Protein AF-A0A819PWT7-F1 (afdb_monomer_lite)

pLDDT: mean 83.42, std 11.66, range [43.41, 96.56]

Secondary structure (DSSP, 8-state):
----PPPP--------PPP-S----EEEEE--TTEEEEETTEEEE-TTPPTT----EEEEE-SS-TTTT---------SSSS------------

Radius of gyration: 26.73 Å; chains: 1; bounding box: 65×26×82 Å

Foldseek 3Di:
DDDDDDDDDDDDDDDDDDWDLPWDKDKDKDAPPQWDDPDPPDIDGDPPDDPPPDGMDMDIFTPTDDPSGFDDDDDDDDPDPDPSDDDDDPDGDD

Structure (mmCIF, N/CA/C/O backbone):
data_AF-A0A819PWT7-F1
#
_entry.id   AF-A0A819PWT7-F1
#
loop_
_atom_site.group_PDB
_atom_site.id
_atom_site.type_symbol
_atom_site.label_atom_id
_atom_site.label_alt_id
_atom_site.label_comp_id
_atom_site.label_asym_id
_atom_site.label_entity_id
_atom_site.label_seq_id
_atom_site.pdbx_PDB_ins_code
_atom_site.Cartn_x
_atom_site.Cartn_y
_atom_site.Cartn_z
_atom_site.occupancy
_atom_site.B_iso_or_equiv
_atom_site.auth_seq_id
_atom_site.auth_comp_id
_atom_site.auth_asym_id
_atom_site.auth_atom_id
_atom_site.pdbx_PDB_model_num
ATOM 1 N N . ASN A 1 1 ? 45.551 3.521 -59.323 1.00 43.41 1 ASN A N 1
ATOM 2 C CA . ASN A 1 1 ? 45.434 4.117 -57.973 1.00 43.41 1 ASN A CA 1
ATOM 3 C C . ASN A 1 1 ? 44.055 4.729 -57.774 1.00 43.41 1 ASN A C 1
ATOM 5 O O . ASN A 1 1 ? 43.904 5.933 -57.922 1.00 43.41 1 ASN A O 1
ATOM 9 N N . SER A 1 2 ? 43.040 3.923 -57.465 1.00 51.44 2 SER A N 1
ATOM 10 C CA . SER A 1 2 ? 41.711 4.413 -57.078 1.00 51.44 2 SER A CA 1
ATOM 11 C C . SER A 1 2 ? 41.619 4.417 -55.552 1.00 51.44 2 SER A C 1
ATOM 13 O O . SER A 1 2 ? 41.530 3.359 -54.935 1.00 51.44 2 SER A O 1
ATOM 15 N N . ARG A 1 3 ? 41.704 5.600 -54.934 1.00 59.34 3 ARG A N 1
ATOM 16 C CA . ARG A 1 3 ? 41.410 5.765 -53.505 1.00 59.34 3 ARG A CA 1
ATOM 17 C C . ARG A 1 3 ? 39.897 5.650 -53.321 1.00 59.34 3 ARG A C 1
ATOM 19 O O . ARG A 1 3 ? 39.163 6.505 -53.805 1.00 59.34 3 ARG A O 1
ATOM 26 N N . SER A 1 4 ? 39.443 4.598 -52.651 1.00 64.56 4 SER A N 1
ATOM 27 C CA . SER A 1 4 ? 38.057 4.483 -52.200 1.00 64.56 4 SER A CA 1
ATOM 28 C C . SER A 1 4 ? 37.830 5.502 -51.085 1.00 64.56 4 SER A C 1
ATOM 30 O O . SER A 1 4 ? 38.420 5.383 -50.012 1.00 64.56 4 SER A O 1
ATOM 32 N N . ASN A 1 5 ? 37.016 6.524 -51.337 1.00 65.12 5 ASN A N 1
ATOM 33 C CA . ASN A 1 5 ? 36.569 7.433 -50.286 1.00 65.12 5 ASN A CA 1
ATOM 34 C C . ASN A 1 5 ? 35.475 6.732 -49.468 1.00 65.12 5 ASN A C 1
ATOM 36 O O . ASN A 1 5 ? 34.468 6.305 -50.029 1.00 65.12 5 ASN A O 1
ATOM 40 N N . SER A 1 6 ? 35.687 6.596 -48.157 1.00 73.62 6 SER A N 1
ATOM 41 C CA . SER A 1 6 ? 34.690 6.055 -47.226 1.00 73.62 6 SER A CA 1
ATOM 42 C C . SER A 1 6 ? 33.699 7.157 -46.853 1.00 73.62 6 SER A C 1
ATOM 44 O O . SER A 1 6 ? 34.109 8.201 -46.346 1.00 73.62 6 SER A O 1
ATOM 46 N N . ILE A 1 7 ? 32.410 6.947 -47.123 1.00 81.06 7 ILE A N 1
ATOM 47 C CA . ILE A 1 7 ? 31.336 7.837 -46.668 1.00 81.06 7 ILE A CA 1
ATOM 48 C C . ILE A 1 7 ? 30.864 7.309 -45.307 1.00 81.06 7 ILE A C 1
ATOM 50 O O . ILE A 1 7 ? 30.483 6.138 -45.234 1.00 81.06 7 ILE A O 1
ATOM 54 N N . PRO A 1 8 ? 30.881 8.114 -44.228 1.00 77.19 8 PRO A N 1
ATOM 55 C CA . PRO A 1 8 ? 30.344 7.671 -42.950 1.00 77.19 8 PRO A CA 1
ATOM 56 C C . PRO A 1 8 ? 28.840 7.417 -43.084 1.00 77.19 8 PRO A C 1
ATOM 58 O O . PRO A 1 8 ? 28.092 8.273 -43.554 1.00 77.19 8 PRO A O 1
ATOM 61 N N . THR A 1 9 ? 28.410 6.226 -42.672 1.00 85.12 9 THR A N 1
ATOM 62 C CA . THR A 1 9 ? 26.997 5.859 -42.563 1.00 85.12 9 THR A CA 1
ATOM 63 C C . THR A 1 9 ? 26.603 5.851 -41.096 1.00 85.12 9 THR A C 1
ATOM 65 O O . THR A 1 9 ? 27.387 5.447 -40.237 1.00 85.12 9 THR A O 1
ATOM 68 N N . TYR A 1 10 ? 25.383 6.281 -40.809 1.00 87.19 10 TYR A N 1
ATOM 69 C CA . TYR A 1 10 ? 24.837 6.309 -39.459 1.00 87.19 10 TYR A CA 1
ATOM 70 C C . TYR A 1 10 ? 23.620 5.391 -39.393 1.00 87.19 10 TYR A C 1
ATOM 72 O O . TYR A 1 10 ? 22.873 5.269 -40.362 1.00 87.19 10 TYR A O 1
ATOM 80 N N . ALA A 1 11 ? 23.428 4.755 -38.244 1.00 89.81 11 ALA A N 1
ATOM 81 C CA . ALA A 1 11 ? 22.224 4.011 -37.913 1.00 89.81 11 ALA A CA 1
ATOM 82 C C . ALA A 1 11 ? 21.734 4.490 -36.546 1.00 89.81 11 ALA A C 1
ATOM 84 O O . ALA A 1 11 ? 22.534 4.667 -35.626 1.00 89.81 11 ALA A O 1
ATOM 85 N N . THR A 1 12 ? 20.430 4.708 -36.417 1.00 93.94 12 THR A N 1
ATOM 86 C CA . THR A 1 12 ? 19.807 5.013 -35.129 1.00 93.94 12 THR A CA 1
ATOM 87 C C . THR A 1 12 ? 19.371 3.709 -34.487 1.00 93.94 12 THR A C 1
ATOM 89 O O . THR A 1 12 ? 18.617 2.943 -35.083 1.00 93.94 12 THR A O 1
ATOM 92 N N . ILE A 1 13 ? 19.837 3.470 -33.265 1.00 93.38 13 ILE A N 1
ATOM 93 C CA . ILE A 1 13 ? 19.373 2.363 -32.434 1.00 93.38 13 ILE A CA 1
ATOM 94 C C . ILE A 1 13 ? 18.457 2.962 -31.373 1.00 93.38 13 ILE A C 1
ATOM 96 O O . ILE A 1 13 ? 18.854 3.883 -30.662 1.00 93.38 13 ILE A O 1
ATOM 100 N N . ILE A 1 14 ? 17.238 2.440 -31.284 1.00 95.31 14 ILE A N 1
ATOM 101 C CA . ILE A 1 14 ? 16.297 2.770 -30.216 1.00 95.31 14 ILE A CA 1
ATOM 102 C C . ILE A 1 14 ? 16.310 1.597 -29.244 1.00 95.31 14 ILE A C 1
ATOM 104 O O . ILE A 1 14 ? 16.053 0.462 -29.642 1.00 95.31 14 ILE A O 1
ATOM 108 N N . ILE A 1 15 ? 16.628 1.876 -27.982 1.00 94.50 15 ILE A N 1
ATOM 109 C CA . ILE A 1 15 ? 16.554 0.902 -26.894 1.00 94.50 15 ILE A CA 1
ATOM 110 C C . ILE A 1 15 ? 15.371 1.304 -26.024 1.00 94.50 15 ILE A C 1
ATOM 112 O O . ILE A 1 15 ? 15.331 2.423 -25.516 1.00 94.50 15 ILE A O 1
ATOM 116 N N . GLN A 1 16 ? 14.418 0.391 -25.870 1.00 94.25 16 GLN A N 1
ATOM 117 C CA . GLN A 1 16 ? 13.295 0.543 -24.958 1.00 94.25 16 GLN A CA 1
ATOM 118 C C . GLN A 1 16 ? 13.503 -0.400 -23.778 1.00 94.25 16 GLN A C 1
ATOM 120 O O . GLN A 1 16 ? 13.643 -1.607 -23.970 1.00 94.25 16 GLN A O 1
ATOM 125 N N . VAL A 1 17 ? 13.534 0.159 -22.572 1.00 92.88 17 VAL A N 1
ATOM 126 C CA . VAL A 1 17 ? 13.517 -0.628 -21.337 1.00 92.88 17 VAL A CA 1
ATOM 127 C C . VAL A 1 17 ? 12.063 -0.954 -21.015 1.00 92.88 17 VAL A C 1
ATOM 129 O O . VAL A 1 17 ? 11.198 -0.082 -21.125 1.00 92.88 17 VAL A O 1
ATOM 132 N N . ILE A 1 18 ? 11.804 -2.217 -20.689 1.00 94.12 18 ILE A N 1
ATOM 133 C CA . ILE A 1 18 ? 10.494 -2.704 -20.261 1.00 94.12 18 ILE A CA 1
ATOM 134 C C . ILE A 1 18 ? 10.550 -2.855 -18.744 1.00 94.12 18 ILE A C 1
ATOM 136 O O . ILE A 1 18 ? 11.579 -3.253 -18.203 1.00 94.12 18 ILE A O 1
ATOM 140 N N . ASP A 1 19 ? 9.458 -2.475 -18.097 1.00 94.81 19 ASP A N 1
ATOM 141 C CA . ASP A 1 19 ? 9.254 -2.633 -16.665 1.00 94.81 19 ASP A CA 1
ATOM 142 C C . ASP A 1 19 ? 9.130 -4.122 -16.311 1.00 94.81 19 ASP A C 1
ATOM 144 O O . ASP A 1 19 ? 8.368 -4.855 -16.948 1.00 94.81 19 ASP A O 1
ATOM 148 N N . GLU A 1 20 ? 9.890 -4.557 -15.315 1.00 96.56 20 GLU A N 1
ATOM 149 C CA . GLU A 1 20 ? 9.791 -5.881 -14.706 1.00 96.56 20 GLU A CA 1
ATOM 150 C C . GLU A 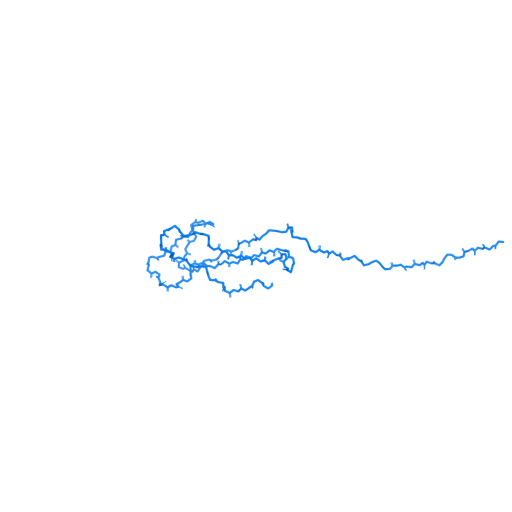1 20 ? 9.275 -5.691 -13.284 1.00 96.56 20 GLU A C 1
ATOM 152 O O . GLU A 1 20 ? 9.582 -4.684 -12.663 1.00 96.56 20 GLU A O 1
ATOM 157 N N . ASN A 1 21 ? 8.502 -6.646 -12.771 1.00 95.25 21 ASN A N 1
ATOM 158 C CA . ASN A 1 21 ? 7.927 -6.544 -11.431 1.00 95.25 21 ASN A CA 1
ATOM 159 C C . ASN A 1 21 ? 8.986 -6.880 -10.363 1.00 95.25 21 ASN A C 1
ATOM 161 O O . ASN A 1 21 ? 9.018 -8.013 -9.860 1.00 95.25 21 ASN A O 1
ATOM 165 N N . ASP A 1 22 ? 9.888 -5.943 -10.076 1.00 96.44 22 ASP A N 1
ATOM 166 C CA . ASP A 1 22 ? 11.020 -6.119 -9.161 1.00 96.44 22 ASP A CA 1
ATOM 167 C C . ASP A 1 22 ? 10.989 -5.208 -7.921 1.00 96.44 22 ASP A C 1
ATOM 169 O O . ASP A 1 22 ? 11.815 -5.382 -7.015 1.00 96.44 22 ASP A O 1
ATOM 173 N N . CYS A 1 23 ? 9.984 -4.339 -7.808 1.00 94.88 23 CYS A N 1
ATOM 174 C CA . CYS A 1 23 ? 9.601 -3.682 -6.568 1.00 94.88 23 CYS A CA 1
ATOM 175 C C . CYS A 1 23 ? 8.667 -4.557 -5.705 1.00 94.88 23 CYS A C 1
ATOM 177 O O . CYS A 1 23 ? 8.145 -5.598 -6.111 1.00 94.88 23 CYS A O 1
ATOM 179 N N . THR A 1 24 ? 8.496 -4.164 -4.439 1.00 95.31 24 THR A N 1
ATOM 180 C CA . THR A 1 24 ? 7.474 -4.743 -3.555 1.00 95.31 24 THR A CA 1
ATOM 181 C C . THR A 1 24 ? 6.615 -3.638 -2.959 1.00 95.31 24 THR A C 1
ATOM 183 O O . THR A 1 24 ? 7.179 -2.603 -2.590 1.00 95.31 24 THR A O 1
ATOM 186 N N . PRO A 1 25 ? 5.309 -3.870 -2.730 1.00 94.88 25 PRO A N 1
ATOM 187 C CA . PRO A 1 25 ? 4.435 -2.825 -2.224 1.00 94.88 25 PRO A CA 1
ATOM 188 C C . PRO A 1 25 ? 4.842 -2.328 -0.832 1.00 94.88 25 PRO A C 1
ATOM 190 O O . PRO A 1 25 ? 5.036 -3.116 0.097 1.00 94.88 25 PRO A O 1
ATOM 193 N N . GLU A 1 26 ? 4.875 -1.011 -0.659 1.00 93.62 26 GLU A N 1
ATOM 194 C CA . GLU A 1 26 ? 5.070 -0.328 0.617 1.00 93.62 26 GLU A CA 1
ATOM 195 C C . GLU A 1 26 ? 3.736 0.151 1.195 1.00 93.62 26 GLU A C 1
ATOM 197 O O . GLU A 1 26 ? 2.874 0.664 0.479 1.00 93.62 26 GLU A O 1
ATOM 202 N N . ILE A 1 27 ? 3.566 0.001 2.512 1.00 90.06 27 ILE A N 1
ATOM 203 C CA . ILE A 1 27 ? 2.348 0.387 3.232 1.00 90.06 27 ILE A CA 1
ATOM 204 C C . ILE A 1 27 ? 2.631 1.619 4.089 1.00 90.06 27 ILE A C 1
ATOM 206 O O . ILE A 1 27 ? 3.472 1.593 4.987 1.00 90.06 27 ILE A O 1
ATOM 210 N N . PHE A 1 28 ? 1.848 2.669 3.871 1.00 88.44 28 PHE A N 1
ATOM 211 C CA . PHE A 1 28 ? 1.848 3.894 4.660 1.00 88.44 28 PHE A CA 1
ATOM 212 C C . PHE A 1 28 ? 0.558 3.974 5.458 1.00 88.44 28 PHE A C 1
ATOM 214 O O . PHE A 1 28 ? -0.525 3.753 4.920 1.00 88.44 28 PHE A O 1
ATOM 221 N N . ILE A 1 29 ? 0.668 4.287 6.745 1.00 87.56 29 ILE A N 1
ATOM 222 C CA . ILE A 1 29 ? -0.462 4.264 7.668 1.00 87.56 29 ILE A CA 1
ATOM 223 C C . ILE A 1 29 ? -0.555 5.608 8.384 1.00 87.56 29 ILE A C 1
ATOM 225 O O . ILE A 1 29 ? 0.441 6.119 8.895 1.00 87.56 29 ILE A O 1
ATOM 229 N N . PHE A 1 30 ? -1.765 6.154 8.453 1.00 85.62 30 PHE A N 1
ATOM 230 C CA . PHE A 1 30 ? -2.070 7.409 9.127 1.00 85.62 30 PHE A CA 1
ATOM 231 C C . PHE A 1 30 ? -3.300 7.219 10.010 1.00 85.62 30 PHE A C 1
ATOM 233 O O . PHE A 1 30 ? -4.291 6.623 9.584 1.00 85.62 30 PHE A O 1
ATOM 240 N N . SER A 1 31 ? -3.253 7.722 11.242 1.00 82.00 31 SER A N 1
ATOM 241 C CA . SER A 1 31 ? -4.400 7.698 12.145 1.00 82.00 31 SER A CA 1
ATOM 242 C C . SER A 1 31 ? -5.032 9.088 12.257 1.00 82.00 31 SER A C 1
ATOM 244 O O . SER A 1 31 ? -4.319 10.097 12.255 1.00 82.00 31 SER A O 1
ATOM 246 N N . PRO A 1 32 ? -6.368 9.172 12.349 1.00 80.69 32 PRO A N 1
ATOM 247 C CA . PRO A 1 32 ? -7.039 10.386 12.790 1.00 80.69 32 PRO A CA 1
ATOM 248 C C . PRO A 1 32 ? -6.826 10.628 14.295 1.00 80.69 32 PRO A C 1
ATOM 250 O O . PRO A 1 32 ? -6.355 9.760 15.028 1.00 80.69 32 PRO A O 1
ATOM 253 N N . SER A 1 33 ? -7.186 11.826 14.756 1.00 72.69 33 SER A N 1
ATOM 254 C CA . SER A 1 33 ? -6.868 12.377 16.085 1.00 72.69 33 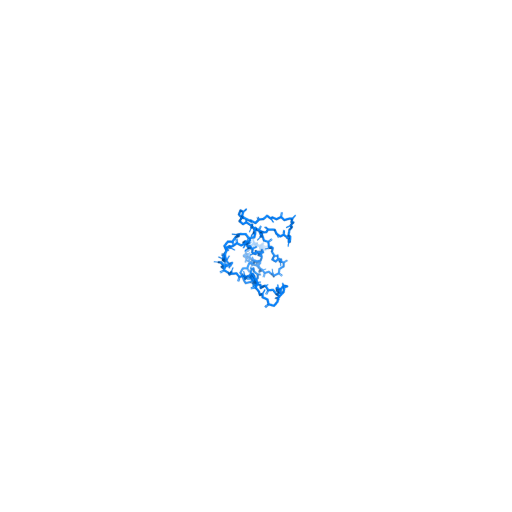SER A CA 1
ATOM 255 C C . SER A 1 33 ? -7.278 11.501 17.276 1.00 72.69 33 SER A C 1
ATOM 257 O O . SER A 1 33 ? -6.599 11.511 18.299 1.00 72.69 33 SER A O 1
ATOM 259 N N . ASP A 1 34 ? -8.379 10.758 17.152 1.00 78.69 34 ASP A N 1
ATOM 260 C CA . ASP A 1 34 ? -8.961 9.960 18.242 1.00 78.69 34 ASP A CA 1
ATOM 261 C C . ASP A 1 34 ? -8.293 8.582 18.411 1.00 78.69 34 ASP A C 1
ATOM 263 O O . ASP A 1 34 ? -8.713 7.775 19.245 1.00 78.69 34 ASP A O 1
ATOM 267 N N . VAL A 1 35 ? -7.246 8.307 17.623 1.00 83.38 35 VAL A N 1
ATOM 268 C CA . VAL A 1 35 ? -6.518 7.037 17.596 1.00 83.38 35 VAL A CA 1
ATOM 269 C C . VAL A 1 35 ? -5.024 7.279 17.793 1.00 83.38 35 VAL A C 1
ATOM 271 O O . VAL A 1 35 ? -4.394 8.021 17.036 1.00 83.38 35 VAL A O 1
ATOM 274 N N . GLN A 1 36 ? -4.434 6.615 18.789 1.00 85.00 36 GLN A N 1
ATOM 275 C CA . GLN A 1 36 ? -3.007 6.741 19.097 1.00 85.00 36 GLN A CA 1
ATOM 276 C C . GLN A 1 36 ? -2.240 5.488 18.677 1.00 85.00 36 GLN A C 1
ATOM 278 O O . GLN A 1 36 ? -2.615 4.370 19.031 1.00 85.00 36 GLN A O 1
ATOM 283 N N . PHE A 1 37 ? -1.126 5.672 17.966 1.00 85.44 37 PHE A N 1
ATOM 284 C CA . PHE A 1 37 ? -0.178 4.590 17.712 1.00 85.44 37 PHE A CA 1
ATOM 285 C C . PHE A 1 37 ? 0.608 4.279 18.983 1.00 85.44 37 PHE A C 1
ATOM 287 O O . PHE A 1 37 ? 1.336 5.123 19.501 1.00 85.44 37 PHE A O 1
ATOM 294 N N . ILE A 1 38 ? 0.489 3.041 19.457 1.00 86.56 38 ILE A N 1
ATOM 295 C CA . ILE A 1 38 ? 1.371 2.499 20.495 1.00 86.56 38 ILE A CA 1
ATOM 296 C C . ILE A 1 38 ? 2.686 2.054 19.843 1.00 86.56 38 ILE A C 1
ATOM 298 O O . ILE A 1 38 ? 3.763 2.239 20.407 1.00 86.56 38 ILE A O 1
ATOM 302 N N . ASN A 1 39 ? 2.597 1.474 18.644 1.00 85.12 39 ASN A N 1
ATOM 303 C CA . ASN A 1 39 ? 3.722 1.154 17.770 1.00 85.12 39 ASN A CA 1
ATOM 304 C C . ASN A 1 39 ? 3.228 0.995 16.319 1.00 85.12 39 ASN A C 1
ATOM 306 O O . ASN A 1 39 ? 2.068 1.262 16.012 1.00 85.12 39 ASN A O 1
ATOM 310 N N . ASN A 1 40 ? 4.096 0.507 15.435 1.00 77.31 40 ASN A N 1
ATOM 311 C CA . ASN A 1 40 ? 3.841 0.324 14.004 1.00 77.31 40 ASN A CA 1
ATOM 312 C C . ASN A 1 40 ? 2.738 -0.705 13.662 1.00 77.31 40 ASN A C 1
ATOM 314 O O . ASN A 1 40 ? 2.429 -0.894 12.489 1.00 77.31 40 ASN A O 1
ATOM 318 N N . SER A 1 41 ? 2.171 -1.414 14.642 1.00 80.19 41 SER A N 1
ATOM 319 C CA . SER A 1 41 ? 1.150 -2.456 14.432 1.00 80.19 41 SER A CA 1
ATOM 320 C C . SER A 1 41 ? 0.019 -2.439 15.464 1.00 80.19 41 SER A C 1
ATOM 322 O O . SER A 1 41 ? -0.914 -3.231 15.355 1.00 80.19 41 SER A O 1
ATOM 324 N N . ILE A 1 42 ? 0.091 -1.570 16.474 1.00 84.75 42 ILE A N 1
ATOM 325 C CA . ILE A 1 42 ? -0.877 -1.493 17.567 1.00 84.75 42 ILE A CA 1
ATOM 326 C C . ILE A 1 42 ? -1.362 -0.055 17.696 1.00 84.75 42 ILE A C 1
ATOM 328 O O . ILE A 1 42 ? -0.566 0.872 17.867 1.00 84.75 42 ILE A O 1
ATOM 332 N N . ILE A 1 43 ? -2.682 0.098 17.691 1.00 86.94 43 ILE A N 1
ATOM 333 C CA . ILE A 1 43 ? -3.375 1.356 17.959 1.00 86.94 43 ILE A CA 1
ATOM 334 C C . ILE A 1 43 ? -4.245 1.232 19.211 1.00 86.94 43 ILE A C 1
ATOM 336 O O . ILE A 1 43 ? -4.746 0.149 19.520 1.00 86.94 43 ILE A O 1
ATOM 340 N N . SER A 1 44 ? -4.442 2.339 19.920 1.00 88.31 44 SER A N 1
ATOM 341 C CA . SER A 1 44 ? -5.463 2.475 20.959 1.00 88.31 44 SER A CA 1
ATOM 342 C C . SER A 1 44 ? -6.572 3.416 20.498 1.00 88.31 44 SER A C 1
ATOM 344 O O . SER A 1 44 ? -6.320 4.417 19.825 1.00 88.31 44 SER A O 1
ATOM 346 N N . ILE A 1 45 ? -7.805 3.073 20.866 1.00 88.06 45 ILE A N 1
ATOM 347 C CA . ILE A 1 45 ? -9.020 3.822 20.543 1.00 88.06 45 ILE A CA 1
ATOM 348 C C . ILE A 1 45 ? -9.777 4.141 21.830 1.00 88.06 45 ILE A C 1
ATOM 350 O O . ILE A 1 45 ? -9.721 3.369 22.792 1.00 88.06 45 ILE A O 1
ATOM 354 N N . LEU A 1 46 ? -10.480 5.272 21.856 1.00 88.31 46 LEU A N 1
ATOM 355 C CA . LEU A 1 46 ? -11.350 5.614 22.979 1.00 88.31 46 LEU A CA 1
ATOM 356 C C . LEU A 1 46 ? -12.632 4.773 22.937 1.00 88.31 46 LEU A C 1
ATOM 358 O O . LEU A 1 46 ? -13.180 4.500 21.874 1.00 88.31 46 LEU A O 1
ATOM 362 N N . GLU A 1 47 ? -13.140 4.381 24.102 1.00 87.19 47 GLU A N 1
ATOM 363 C CA . GLU A 1 47 ? -14.352 3.552 24.199 1.00 87.19 47 GLU A CA 1
ATOM 364 C C . GLU A 1 47 ? -15.631 4.272 23.745 1.00 87.19 47 GLU A C 1
ATOM 366 O O . GLU A 1 47 ? -16.622 3.632 23.405 1.00 87.19 47 GLU A O 1
ATOM 371 N N . ASN A 1 48 ? -15.617 5.605 23.744 1.00 88.44 48 ASN A N 1
ATOM 372 C CA . ASN A 1 48 ? -16.770 6.449 23.449 1.00 88.44 48 ASN A CA 1
ATOM 373 C C . ASN A 1 48 ? -16.817 6.943 21.992 1.00 88.44 48 ASN A C 1
ATOM 375 O O . ASN A 1 48 ? -17.636 7.813 21.687 1.00 88.44 48 ASN A O 1
ATOM 379 N N . ILE A 1 49 ? -15.958 6.427 21.101 1.00 87.81 49 ILE A N 1
ATOM 380 C CA . ILE A 1 49 ? -16.000 6.791 19.678 1.00 87.81 49 ILE A CA 1
ATOM 381 C C . ILE A 1 49 ? -17.315 6.332 19.035 1.00 87.81 49 ILE A C 1
ATOM 383 O O . ILE A 1 49 ? -17.865 5.279 19.362 1.00 87.81 49 ILE A O 1
ATOM 387 N N . SER A 1 50 ? -17.829 7.116 18.087 1.00 89.19 50 SER A N 1
ATOM 388 C CA . SER A 1 50 ? -19.042 6.760 17.347 1.00 89.19 50 SER A CA 1
ATOM 389 C C . SER A 1 50 ? -18.830 5.549 16.435 1.00 89.19 50 SER A C 1
ATOM 391 O O . SER A 1 50 ? -17.739 5.324 15.906 1.00 89.19 50 SER A O 1
ATOM 393 N N . LEU A 1 51 ? -19.898 4.793 16.172 1.00 87.12 51 LEU A N 1
ATOM 394 C CA . LEU A 1 51 ? -19.878 3.772 15.125 1.00 87.12 51 LEU A CA 1
ATOM 395 C C . LEU A 1 51 ? -19.621 4.417 13.756 1.00 87.12 51 LEU A C 1
ATOM 397 O O . LEU A 1 51 ? -20.133 5.497 13.469 1.00 87.12 51 LEU A O 1
ATOM 401 N N . GLY A 1 52 ? -18.831 3.742 12.921 1.00 84.94 52 GLY A N 1
ATOM 402 C CA . GLY A 1 52 ? -18.430 4.255 11.608 1.00 84.94 52 GLY A CA 1
ATOM 403 C C . GLY A 1 52 ? -17.298 5.284 11.650 1.00 84.94 52 GLY A C 1
ATOM 404 O O . GLY A 1 52 ? -16.927 5.802 10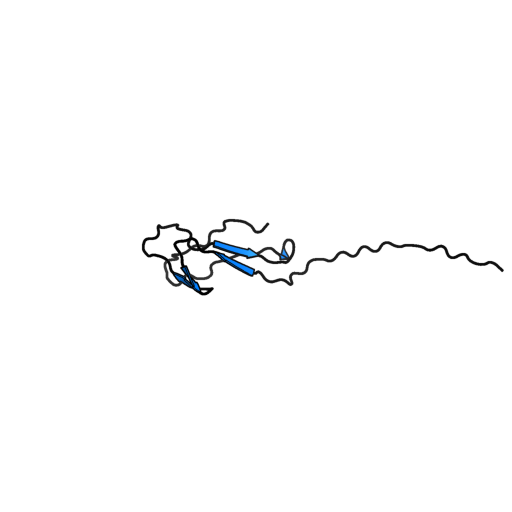.603 1.00 84.94 52 GLY A O 1
ATOM 405 N N . THR A 1 53 ? -16.729 5.574 12.826 1.00 87.25 53 THR A N 1
ATOM 406 C CA . THR A 1 53 ? -15.543 6.435 12.924 1.00 87.25 53 THR A CA 1
ATOM 407 C C . THR A 1 53 ? -14.371 5.770 12.196 1.00 87.25 53 THR A C 1
ATOM 409 O O . THR A 1 53 ? -14.017 4.639 12.544 1.00 87.25 53 THR A O 1
ATOM 412 N N . PRO A 1 54 ? -13.739 6.440 11.214 1.00 87.38 54 PRO A N 1
ATOM 413 C CA . PRO A 1 54 ? -12.510 5.946 10.610 1.00 87.38 54 PRO A CA 1
ATOM 414 C C . PRO A 1 54 ? -11.422 5.852 11.678 1.00 87.38 54 PRO A C 1
ATOM 416 O O . PRO A 1 54 ? -11.104 6.845 12.326 1.00 87.38 54 PRO A O 1
ATOM 419 N N . ILE A 1 55 ? -10.856 4.662 11.874 1.00 87.25 55 ILE A N 1
ATOM 420 C CA . ILE A 1 55 ? -9.793 4.435 12.869 1.00 87.25 55 ILE A CA 1
ATOM 421 C C . ILE A 1 55 ? -8.392 4.470 12.252 1.00 87.25 55 ILE A C 1
ATOM 423 O O . ILE A 1 55 ? -7.404 4.671 12.952 1.00 87.25 55 ILE A O 1
ATOM 427 N N . LEU A 1 56 ? -8.302 4.258 10.939 1.00 87.62 56 LEU A N 1
ATOM 428 C CA . LEU A 1 56 ? -7.047 4.150 10.217 1.00 87.62 56 LEU A CA 1
ATOM 429 C C . LEU A 1 56 ? -7.263 4.488 8.747 1.00 87.62 56 LEU A C 1
ATOM 431 O O . LEU A 1 56 ? -8.219 4.013 8.137 1.00 87.62 56 LEU A O 1
ATOM 435 N N . TYR A 1 57 ? -6.331 5.238 8.177 1.00 87.62 57 TYR A N 1
ATOM 436 C CA . TYR A 1 57 ? -6.157 5.352 6.739 1.00 87.62 57 TYR A CA 1
ATOM 437 C C . TYR A 1 57 ? -4.863 4.653 6.358 1.00 87.62 57 TYR A C 1
ATOM 439 O O . TYR A 1 57 ? -3.847 4.791 7.043 1.00 87.62 57 TYR A O 1
ATOM 447 N N . MET A 1 58 ? -4.898 3.903 5.265 1.00 87.00 58 MET A N 1
ATOM 448 C CA . MET A 1 58 ? -3.709 3.273 4.720 1.00 87.00 58 MET A CA 1
ATOM 449 C C . MET A 1 58 ? -3.626 3.499 3.220 1.00 87.00 58 MET A C 1
ATOM 451 O O . MET A 1 58 ? -4.630 3.410 2.513 1.00 87.00 58 MET A O 1
ATOM 455 N N . THR A 1 59 ? -2.412 3.756 2.760 1.00 89.25 59 THR A N 1
ATOM 456 C CA . THR A 1 59 ? -2.064 3.848 1.348 1.00 89.25 59 THR A CA 1
ATOM 457 C C . THR A 1 59 ? -1.034 2.774 1.064 1.00 89.25 59 THR A C 1
ATOM 459 O O . THR A 1 59 ? -0.120 2.570 1.861 1.00 89.25 59 THR A O 1
ATOM 462 N N . VAL A 1 60 ? -1.178 2.085 -0.061 1.00 90.50 60 VAL A N 1
ATOM 463 C CA . VAL A 1 60 ? -0.204 1.094 -0.517 1.00 90.50 60 VAL A CA 1
ATOM 464 C C . VAL A 1 60 ? 0.339 1.575 -1.844 1.00 90.50 60 VAL A C 1
ATOM 466 O O . VAL A 1 60 ? -0.452 1.955 -2.699 1.00 90.50 60 VAL A O 1
ATOM 469 N N . SER A 1 61 ? 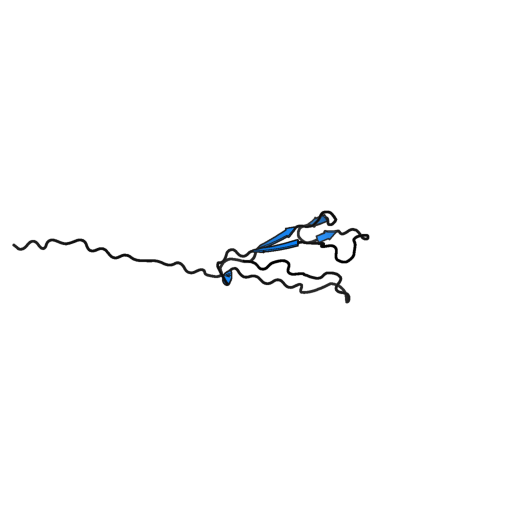1.654 1.590 -2.011 1.00 91.56 61 SER A N 1
ATOM 470 C CA . SER A 1 61 ? 2.304 2.023 -3.248 1.00 91.56 61 SER A CA 1
ATOM 471 C C . SER A 1 61 ? 3.329 0.992 -3.667 1.00 91.56 61 SER A C 1
ATOM 473 O O . SER A 1 61 ? 4.080 0.510 -2.828 1.00 91.56 61 SER A O 1
ATOM 475 N N . ASP A 1 62 ? 3.381 0.692 -4.953 1.00 95.12 62 ASP A N 1
ATOM 476 C CA . ASP A 1 62 ? 4.452 -0.087 -5.561 1.00 95.12 62 ASP A CA 1
ATOM 477 C C . ASP A 1 62 ? 5.198 0.826 -6.555 1.00 95.12 62 ASP A C 1
ATOM 479 O O . ASP A 1 62 ? 4.584 1.752 -7.095 1.00 95.12 62 ASP A O 1
ATOM 483 N N . CYS A 1 63 ? 6.519 0.665 -6.693 1.00 94.69 63 CYS A N 1
ATOM 484 C CA . CYS A 1 63 ? 7.327 1.500 -7.588 1.00 94.69 63 CYS A CA 1
ATOM 485 C C . CYS A 1 63 ? 7.355 1.018 -9.040 1.00 94.69 63 CYS A C 1
ATOM 487 O O . CYS A 1 63 ? 7.823 1.773 -9.899 1.00 94.69 63 CYS A O 1
ATOM 489 N N . ASP A 1 64 ? 6.827 -0.173 -9.314 1.00 96.44 64 ASP A N 1
ATOM 490 C CA . ASP A 1 64 ? 6.712 -0.699 -10.665 1.00 96.44 64 ASP A CA 1
ATOM 491 C C . ASP A 1 64 ? 5.665 0.074 -11.489 1.00 96.44 64 ASP A C 1
ATOM 493 O O . ASP A 1 64 ? 4.750 0.729 -10.975 1.00 96.44 64 ASP A O 1
ATOM 497 N N . SER A 1 65 ? 5.780 0.010 -12.814 1.00 92.94 65 SER A N 1
ATOM 498 C CA . SER A 1 65 ? 4.914 0.766 -13.720 1.00 92.94 65 SER A CA 1
ATOM 499 C C . SER A 1 65 ? 3.671 -0.021 -14.146 1.00 92.94 65 SER A C 1
ATOM 501 O O . SER A 1 65 ? 3.686 -1.235 -14.339 1.00 92.94 65 SER A O 1
ATOM 503 N N . ASN A 1 66 ? 2.586 0.697 -14.450 1.00 90.38 66 ASN A N 1
ATOM 504 C CA . ASN A 1 66 ? 1.356 0.125 -15.013 1.00 90.38 66 ASN A CA 1
ATOM 505 C C . ASN A 1 66 ? 0.771 -1.004 -14.138 1.00 90.38 66 ASN A C 1
ATOM 507 O O . ASN A 1 66 ? 0.471 -0.795 -12.968 1.00 90.38 66 ASN A O 1
ATOM 511 N N . GLU A 1 67 ? 0.557 -2.190 -14.716 1.00 92.38 67 GLU A N 1
ATOM 512 C CA . GLU A 1 67 ? -0.037 -3.335 -14.025 1.00 92.38 67 GLU A CA 1
ATOM 513 C C . GLU A 1 67 ? 0.887 -3.934 -12.962 1.00 92.38 67 GLU A C 1
ATOM 515 O O . GLU A 1 67 ? 0.373 -4.456 -11.977 1.00 92.38 67 GLU A O 1
ATOM 520 N N . ASN A 1 68 ? 2.211 -3.826 -13.122 1.00 93.69 68 ASN A N 1
ATOM 521 C CA . ASN A 1 68 ? 3.166 -4.308 -12.120 1.00 93.69 68 ASN A CA 1
ATOM 522 C C . ASN A 1 68 ? 3.060 -3.467 -10.832 1.00 93.69 68 ASN A C 1
ATOM 524 O O . ASN A 1 68 ? 3.112 -3.998 -9.732 1.00 93.69 68 ASN A O 1
ATOM 528 N N . GLY A 1 69 ? 2.740 -2.174 -10.960 1.00 93.06 69 GLY A N 1
ATOM 529 C CA . GLY A 1 69 ? 2.499 -1.288 -9.818 1.00 93.06 69 GLY A CA 1
ATOM 530 C C . GLY A 1 69 ? 1.118 -1.429 -9.156 1.00 93.06 69 GLY A C 1
ATOM 531 O O . GLY A 1 69 ? 0.807 -0.728 -8.184 1.00 93.06 69 GLY A O 1
ATOM 532 N N . ARG A 1 70 ? 0.222 -2.281 -9.681 1.00 92.31 70 ARG A N 1
ATOM 533 C CA . ARG A 1 70 ? -1.145 -2.401 -9.152 1.00 92.31 70 ARG A CA 1
ATOM 534 C C . ARG A 1 70 ? -1.198 -3.278 -7.915 1.00 92.31 70 ARG A C 1
ATOM 536 O O . ARG A 1 70 ? -0.813 -4.442 -7.921 1.00 92.31 70 ARG A O 1
ATOM 543 N N . VAL A 1 71 ? -1.850 -2.756 -6.881 1.00 90.56 71 VAL A N 1
ATOM 544 C CA . VAL A 1 71 ? -1.966 -3.433 -5.586 1.00 90.56 71 VAL A CA 1
ATOM 545 C C . VAL A 1 71 ? -3.419 -3.717 -5.214 1.00 90.56 71 VAL A C 1
ATOM 547 O O . VAL A 1 71 ? -4.346 -2.984 -5.568 1.00 90.56 71 VAL A O 1
ATOM 550 N N . ALA A 1 72 ? -3.619 -4.787 -4.448 1.00 87.81 72 ALA A N 1
ATOM 551 C CA . ALA A 1 72 ? -4.902 -5.141 -3.857 1.00 87.81 72 ALA A CA 1
ATOM 552 C C . ALA A 1 72 ? -4.731 -5.428 -2.363 1.00 87.81 72 ALA A C 1
ATOM 554 O O . ALA A 1 72 ? -3.788 -6.098 -1.947 1.00 87.81 72 ALA A O 1
ATOM 555 N N . MET A 1 73 ? -5.675 -4.947 -1.555 1.00 86.38 73 MET A N 1
ATOM 556 C CA . MET A 1 73 ? -5.670 -5.128 -0.104 1.00 86.38 73 MET A CA 1
ATOM 557 C C . MET A 1 73 ? -6.850 -5.979 0.346 1.00 86.38 73 MET A C 1
ATOM 559 O O . MET A 1 73 ? -7.966 -5.831 -0.153 1.00 86.38 73 MET A O 1
ATOM 563 N N . LYS A 1 74 ? -6.614 -6.842 1.336 1.00 85.00 74 LYS A N 1
ATOM 564 C CA . LYS A 1 74 ? -7.658 -7.648 1.969 1.00 85.00 74 LYS A CA 1
ATOM 565 C C . LYS A 1 74 ? -7.384 -7.806 3.459 1.00 85.00 74 LYS A C 1
ATOM 567 O O . LYS A 1 74 ? -6.279 -8.161 3.855 1.00 85.00 74 LYS A O 1
ATOM 572 N N . LEU A 1 75 ? -8.421 -7.625 4.274 1.00 84.81 75 LEU A N 1
ATOM 573 C CA . LEU A 1 75 ? -8.394 -7.988 5.689 1.00 84.81 75 LEU A CA 1
ATOM 574 C C . LEU A 1 75 ? -8.628 -9.504 5.826 1.00 84.81 75 LEU A C 1
ATOM 576 O O . LEU A 1 75 ? -9.659 -10.013 5.387 1.00 84.81 75 LEU A O 1
ATOM 580 N N . ILE A 1 76 ? -7.650 -10.235 6.374 1.00 82.00 76 ILE A N 1
ATOM 581 C CA . ILE A 1 76 ? -7.640 -11.713 6.373 1.00 82.00 76 ILE A CA 1
ATOM 582 C C . ILE A 1 76 ? -8.302 -12.310 7.626 1.00 82.00 76 ILE A C 1
ATOM 584 O O . ILE A 1 76 ? -8.853 -13.405 7.551 1.00 82.00 76 ILE A O 1
ATOM 588 N N . SER A 1 77 ? -8.275 -11.619 8.769 1.00 75.00 77 SER A N 1
ATOM 589 C CA . SER A 1 77 ? -8.836 -12.142 10.019 1.00 75.00 77 SER A CA 1
ATOM 590 C C . SER A 1 77 ? -9.285 -11.027 10.959 1.00 75.00 77 SER A C 1
ATOM 592 O O . SER A 1 77 ? -8.599 -10.014 11.095 1.00 75.00 77 SER A O 1
ATOM 594 N N . SER A 1 78 ? -10.410 -11.251 11.639 1.00 69.00 78 SER A N 1
ATOM 595 C CA . SER A 1 78 ? -10.782 -10.556 12.869 1.00 69.00 78 SER A CA 1
ATOM 596 C C . SER A 1 78 ? -10.718 -11.556 14.019 1.00 69.00 78 SER A C 1
ATOM 598 O O . SER A 1 78 ? -11.344 -12.614 13.962 1.00 69.00 78 SER A O 1
ATOM 600 N N . PHE A 1 79 ? -9.974 -11.230 15.074 1.00 63.91 79 PHE A N 1
ATOM 601 C CA . PHE A 1 79 ? -10.015 -11.998 16.314 1.00 63.91 79 PHE A CA 1
ATOM 602 C C . PHE A 1 79 ? -11.374 -11.724 16.971 1.00 63.91 79 PHE A C 1
ATOM 604 O O . PHE A 1 79 ? -11.534 -10.658 17.556 1.00 63.91 79 PHE A O 1
ATOM 611 N N . ASN A 1 80 ? -12.344 -12.628 16.750 1.00 61.00 80 ASN A N 1
ATOM 612 C CA . ASN A 1 80 ? -13.679 -12.804 17.366 1.00 61.00 80 ASN A CA 1
ATOM 613 C C . ASN A 1 80 ? -14.766 -13.056 16.300 1.00 61.00 80 ASN A C 1
ATOM 615 O O . ASN A 1 80 ? -14.649 -12.601 15.163 1.00 61.00 80 ASN A O 1
ATOM 619 N N . GLU A 1 81 ? -15.841 -13.764 16.679 1.00 59.56 81 GLU A N 1
ATOM 620 C CA . GLU A 1 81 ? -16.985 -14.088 15.797 1.00 59.56 81 GLU A CA 1
ATOM 621 C C . GLU A 1 81 ? -17.727 -12.846 15.267 1.00 59.56 81 GLU A C 1
ATOM 623 O O . GLU A 1 81 ? -18.484 -12.928 14.302 1.00 59.56 81 GLU A O 1
ATOM 628 N N . THR A 1 82 ? -17.484 -11.678 15.864 1.00 64.62 82 THR A N 1
ATOM 629 C CA . THR A 1 82 ? -17.979 -10.385 15.395 1.00 64.62 82 THR A CA 1
ATOM 630 C C . THR A 1 82 ? -16.847 -9.603 14.738 1.00 64.62 82 THR A C 1
ATOM 632 O O . THR A 1 82 ? -15.935 -9.128 15.421 1.00 64.62 82 THR A O 1
ATOM 635 N N . SER A 1 83 ? -16.909 -9.419 13.419 1.00 66.00 83 SER A N 1
ATOM 636 C CA . SER A 1 83 ? -16.026 -8.482 12.722 1.00 66.00 83 SER A CA 1
ATOM 637 C C . SER A 1 83 ? -16.366 -7.051 13.147 1.00 66.00 83 SER A C 1
ATOM 639 O O . SER A 1 83 ? -17.365 -6.485 12.714 1.00 66.00 83 SER A O 1
ATOM 641 N N . VAL A 1 84 ? -15.544 -6.480 14.028 1.00 75.19 84 VAL A N 1
ATOM 642 C CA . VAL A 1 84 ? -15.720 -5.117 14.566 1.00 75.19 84 VAL A CA 1
ATOM 643 C C . VAL A 1 84 ? -15.044 -4.034 13.719 1.00 75.19 84 VAL A C 1
ATOM 645 O O . VAL A 1 84 ? -15.290 -2.852 13.929 1.00 75.19 84 VAL A O 1
ATOM 648 N N . VAL A 1 85 ? -14.211 -4.425 12.753 1.00 79.81 85 VAL A N 1
ATOM 649 C CA . VAL A 1 85 ? -13.505 -3.520 11.837 1.00 79.81 85 VAL A CA 1
ATOM 650 C C . VAL A 1 85 ? -13.701 -4.006 10.409 1.00 79.81 85 VAL A C 1
ATOM 652 O O . VAL A 1 85 ? -13.744 -5.211 10.153 1.00 79.81 85 VAL A O 1
ATOM 655 N N . GLN A 1 86 ? -13.817 -3.060 9.482 1.00 83.56 86 GLN A N 1
ATOM 656 C CA . GLN A 1 86 ? -13.969 -3.314 8.056 1.00 83.56 86 GLN A CA 1
ATOM 657 C C . GLN A 1 86 ? -12.949 -2.478 7.282 1.00 83.56 86 GLN A C 1
ATOM 659 O O . GLN A 1 86 ? -12.623 -1.363 7.685 1.00 83.56 86 GLN A O 1
ATOM 664 N N . LEU A 1 87 ? -12.434 -3.037 6.185 1.00 86.25 87 LEU A N 1
ATOM 665 C CA . LEU A 1 87 ? -11.604 -2.304 5.235 1.00 86.25 87 LEU A CA 1
ATOM 666 C C . LEU A 1 87 ? -12.523 -1.699 4.169 1.00 86.25 87 LEU A C 1
ATOM 668 O O . LEU A 1 87 ? -13.228 -2.439 3.483 1.00 86.25 87 LEU A O 1
ATOM 672 N N . GLU A 1 88 ? -12.487 -0.381 4.014 1.00 85.94 88 GLU A N 1
ATOM 673 C CA . GLU A 1 88 ? -13.188 0.328 2.945 1.00 85.94 88 GLU A CA 1
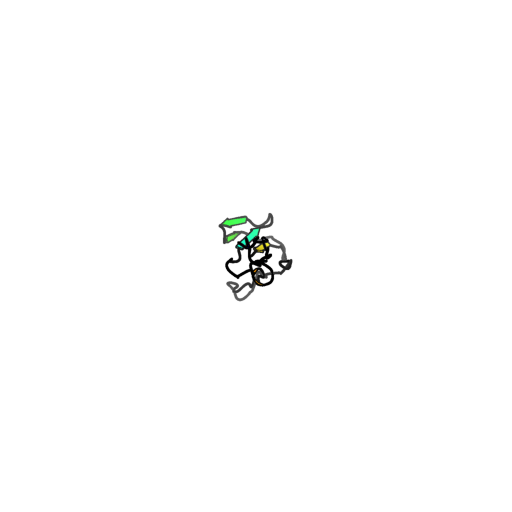ATOM 674 C C . GLU A 1 88 ? -12.172 0.884 1.946 1.00 85.94 88 GLU A C 1
ATOM 676 O O . GLU A 1 88 ? -11.195 1.534 2.322 1.00 85.94 88 GLU A O 1
ATOM 681 N N . LYS A 1 89 ? -12.388 0.610 0.656 1.00 85.50 89 LYS A N 1
ATOM 682 C CA . LYS A 1 89 ? -11.550 1.159 -0.409 1.00 85.50 89 LYS A CA 1
ATOM 683 C C . LYS A 1 89 ? -12.007 2.581 -0.715 1.00 85.50 89 LYS A C 1
ATOM 685 O O . LYS A 1 89 ? -13.097 2.768 -1.244 1.00 85.50 89 LYS A O 1
ATOM 690 N N . LEU A 1 90 ? -11.155 3.557 -0.412 1.00 81.00 90 LEU A N 1
ATOM 691 C CA . LEU A 1 90 ? -11.453 4.973 -0.642 1.00 81.00 90 LEU A CA 1
ATOM 692 C C . LEU A 1 90 ? -11.020 5.451 -2.035 1.00 81.00 90 LEU A C 1
ATOM 694 O O . LEU A 1 90 ? -11.696 6.284 -2.632 1.00 81.00 90 LEU A O 1
ATOM 698 N N . THR A 1 91 ? -9.913 4.919 -2.563 1.00 74.94 91 THR A N 1
ATOM 699 C CA . THR A 1 91 ? -9.355 5.288 -3.873 1.00 74.94 91 THR A CA 1
ATOM 700 C C . THR A 1 91 ? -8.722 4.084 -4.571 1.00 74.94 91 THR A C 1
ATOM 702 O O . THR A 1 91 ? -8.281 3.130 -3.924 1.00 74.94 91 THR A O 1
ATOM 705 N N . ASP A 1 92 ? -8.670 4.127 -5.902 1.00 69.00 92 ASP A N 1
ATOM 706 C CA . ASP A 1 92 ? -7.808 3.256 -6.702 1.00 69.00 92 ASP A CA 1
ATOM 707 C C . ASP A 1 92 ? -6.392 3.847 -6.745 1.00 69.00 92 ASP A C 1
ATOM 709 O O . ASP A 1 92 ? -6.235 5.069 -6.768 1.00 69.00 92 ASP A O 1
ATOM 713 N N . ASN A 1 93 ? -5.369 2.991 -6.777 1.00 53.66 93 ASN A N 1
ATOM 714 C CA . ASN A 1 93 ? -4.040 3.427 -7.191 1.00 53.66 93 ASN A CA 1
ATOM 715 C C . ASN A 1 93 ? -4.113 3.732 -8.691 1.00 53.66 93 ASN A C 1
ATOM 717 O O . ASN A 1 93 ? -4.372 2.823 -9.480 1.00 53.66 93 ASN A O 1
ATOM 721 N N . THR A 1 94 ? -3.978 5.006 -9.055 1.00 46.72 94 THR A N 1
ATOM 722 C CA . THR A 1 94 ? -3.795 5.449 -10.445 1.00 46.72 94 THR A CA 1
ATOM 723 C C . THR A 1 94 ? -2.355 5.291 -10.875 1.00 46.72 94 THR A C 1
ATOM 725 O O . THR A 1 94 ? -1.497 5.713 -10.066 1.00 46.72 94 THR A O 1
#

Sequence (94 aa):
NSRSNSIPTYATIIIQVIDENDCTPEIFIFSPSDVQFINNSIISILENISLGTPILYMTVSDCDSNENGRVAMKLISSFNETSVVQLEKLTDNT

=== Feature glossary ===
Reading guide. The protein is described through the following features:

Foldseek 3Di. A 3Di character summarizes, for each residue, the relative orientation of the Cα frame of its nearest spatial neighbor. Because it encodes fold topology rather than chemistry, 3Di alignments detect remote structural similarity that sequence alignment misses.

Contact-map, Ramachandran, and PAE plots. Plot images: a contact map (which residues are close in 3D, as an N×N binary image), a Ramachandran scatter (backbone torsion angles, revealing secondary-structure composition at a glance), and — for AlphaFold structures — a PAE heatmap (pairwise prediction confidence).

Radius of gyration, Cα contacts, bounding box. Radius of gyration (Rg) is the root-mean-square distance of Cα atoms from their centroid — a single number for overall size and compactness. A globular domain of N residues has Rg ≈ 2.2·N^0.38 Å; an extended or disordered chain has a much larger Rg. The Cα contact count is the number of residue pairs whose Cα atoms are within 8 Å and are more than four positions apart in sequence — a standa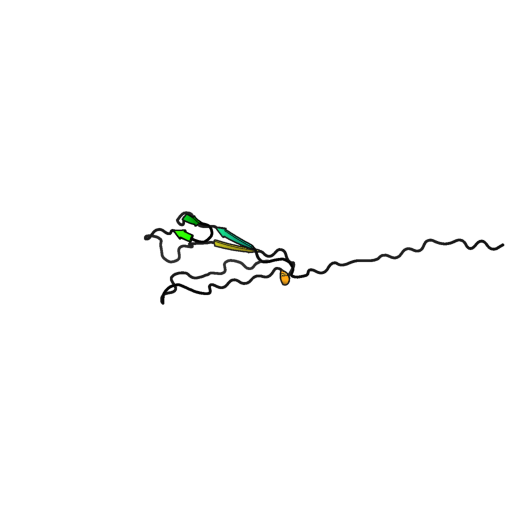rd proxy for tertiary packing density. The bounding box is the smallest axis-aligned box enclosing all Cα atoms.

Secondary structure (8-state, DSSP). Eight-state secondary structure (DSSP): H is the canonical α-helix, G the tighter 3₁₀-helix, I the wider π-helix; E/B are β-structure, T and S are turns and bends, and '-' is everything else. DSSP derives these from the pattern of main-chain N–H···O=C hydrogen bonds, not from the sequence.

B-factor. B-factor (Debye–Waller factor) reflects atomic displacement in the crystal lattice. It is an experimental observable (units Å²), not a prediction; low values mean the atom is pinned down, high values mean it moves or is heterogeneous across the crystal.

pLDDT. pLDDT is the predicted lDDT-Cα score: AlphaFold's confidence that the local environment of each residue (all inter-atomic distances within 15 Å) is correctly placed. It is a per-residue number between 0 and 100, with higher meaning more reliable.

Nearest PDB structures. Nearest PDB neighbors are the top structural matches found by Foldseek when searching this structure against the entire Protein Data Bank. Each hit reports a TM-score (0 to 1; >0.5 almost always implies the same fold) and an E-value. These are *structural* homologs — they may share no detectable sequence similarity.

Solvent-accessible surface area. Accessible surface area quantifies burial. A residue with SASA near zero is packed into the hydrophobic core; one with SASA >100 Å² sits on the surface. Computed here via the Shrake–Rupley numerical algorithm with a 1.4 Å probe.

Rendered structure images. Structure images are PyMOL renders from six orthogonal camera directions. Cartoon representation draws helices as coils and strands as arrows; sticks shows the backbone as bonds; surface shows the solvent-excluded envelope. Rainbow coloring maps sequence position to hue (blue→red, N→C); chain coloring assigns a distinct color per polypeptide.

Backbone torsions (φ/ψ). φ (phi) and ψ (psi) are the two rotatable backbone dihedrals per residue: φ is the C(i-1)–N–Cα–C torsion, ψ is the N–Cα–C–N(i+1) torsion, both in degrees on (−180°, 180°]. α-helical residues cluster near (−60°, −45°); β-strand residues near (−120°, +130°). A Ramachandran plot is simply a scatter of (φ, ψ) for every residue.

Predicted aligned error. Predicted Aligned Error (PAE) is an AlphaFold confidence matrix: entry (i, j) is the expected error in the position of residue j, in ångströms, when the prediction is superimposed on the true structure at residue i. Low PAE within a block of residues means that block is internally rigid and well-predicted; high PAE between two blocks means their relative placement is uncertain even if each block individually is confident.

mmCIF coordinates. Structure coordinates are given as an mmCIF _atom_site loop: one row per atom with element, residue name, chain id, sequence number, and x/y/z position in Å. Only the four main-chain atoms per residue are included here; side chains are omitted to keep the record compact.

InterPro / GO / CATH / organism. Database cross-references. InterPro integrates a dozen domain/family signature databases into unified entries with residue-range hits. GO terms attach function/process/location labels with evidence codes. CATH codes position the fold in a four-level structural taxonomy. Organism is the NCBI-taxonomy species name.

Secondary structure (3-state, P-SEA). SS3 is a coarse helix/strand/coil call (letters a/b/c) made by the P-SEA algorithm from inter-Cα distances and dihedrals. It is less detailed than DSSP but needs only Cα positions.

Sequence. Sequence gives the chain of amino acids in standard one-letter code (A=alanine, C=cysteine, …, Y=tyrosine), read N→C. It is the only feature that is directly encoded by the gene; all structural features are derived from the folded form of this sequence.